Protein AF-A0A6A3SWX8-F1 (afdb_monomer_lite)

Organism: NCBI:txid53985

Structure (mmCIF, N/CA/C/O backbone):
data_AF-A0A6A3SWX8-F1
#
_entry.id   AF-A0A6A3SWX8-F1
#
loop_
_atom_site.group_PDB
_atom_site.id
_atom_site.type_symbol
_atom_site.label_atom_id
_atom_site.label_alt_id
_atom_site.label_comp_id
_atom_site.label_asym_id
_atom_site.label_entity_id
_atom_site.label_seq_id
_atom_site.pdbx_PDB_ins_code
_atom_site.Cartn_x
_atom_site.Cartn_y
_atom_site.Cartn_z
_atom_site.occupancy
_atom_site.B_iso_or_equiv
_atom_site.auth_seq_id
_atom_site.auth_comp_id
_atom_site.auth_asym_id
_atom_site.auth_atom_id
_atom_site.pdbx_PDB_model_num
ATOM 1 N N . MET A 1 1 ? 20.449 -25.603 -1.959 1.00 34.41 1 MET A N 1
ATOM 2 C CA . MET A 1 1 ? 20.325 -26.226 -0.624 1.00 34.41 1 MET A CA 1
ATOM 3 C C . MET A 1 1 ? 18.932 -25.843 -0.122 1.00 34.41 1 MET A C 1
ATOM 5 O O . MET A 1 1 ? 18.725 -24.657 0.067 1.00 34.41 1 MET A O 1
ATOM 9 N N . VAL A 1 2 ? 17.878 -26.653 -0.344 1.00 37.66 2 VAL A N 1
ATOM 10 C CA . VAL A 1 2 ? 17.461 -27.853 0.443 1.00 37.66 2 VAL A CA 1
ATOM 11 C C . VAL A 1 2 ? 17.122 -27.377 1.880 1.00 37.66 2 VAL A C 1
ATOM 13 O O . VAL A 1 2 ? 18.014 -26.810 2.491 1.00 37.66 2 VAL A O 1
ATOM 16 N N . GLU A 1 3 ? 15.907 -27.425 2.461 1.00 37.38 3 GLU A N 1
ATOM 17 C CA . GLU A 1 3 ? 14.786 -28.382 2.366 1.00 37.38 3 GLU A CA 1
ATOM 18 C C . GLU A 1 3 ? 13.467 -27.884 3.054 1.00 37.38 3 GLU A C 1
ATOM 20 O O . GLU A 1 3 ? 13.481 -26.939 3.836 1.00 37.38 3 GLU A O 1
ATOM 25 N N . THR A 1 4 ? 12.354 -28.544 2.684 1.00 35.41 4 THR A N 1
ATOM 26 C CA . THR A 1 4 ? 11.118 -28.995 3.403 1.00 35.41 4 THR A CA 1
ATOM 27 C C . THR A 1 4 ? 10.388 -28.256 4.555 1.00 35.41 4 THR A C 1
ATOM 29 O O . THR A 1 4 ? 10.897 -28.025 5.639 1.00 35.41 4 THR A O 1
ATOM 32 N N . ALA A 1 5 ? 9.071 -28.111 4.309 1.00 44.44 5 ALA A N 1
ATOM 33 C CA . ALA A 1 5 ? 7.893 -28.562 5.084 1.00 44.44 5 ALA A CA 1
ATOM 34 C C . ALA A 1 5 ? 7.641 -28.124 6.547 1.00 44.44 5 ALA A C 1
ATOM 36 O O . ALA A 1 5 ? 8.367 -28.459 7.472 1.00 44.44 5 ALA A O 1
ATOM 37 N N . THR A 1 6 ? 6.428 -27.605 6.789 1.00 34.19 6 THR A N 1
ATOM 38 C CA . THR A 1 6 ? 5.614 -28.029 7.943 1.00 34.19 6 THR A CA 1
ATOM 39 C C . THR A 1 6 ? 4.136 -28.071 7.551 1.00 34.19 6 THR A C 1
ATOM 41 O O . THR A 1 6 ? 3.557 -27.097 7.075 1.00 34.19 6 THR A O 1
ATOM 44 N N . SER A 1 7 ? 3.570 -29.260 7.719 1.00 45.56 7 SER A N 1
ATOM 45 C CA . SER A 1 7 ? 2.168 -29.647 7.634 1.00 45.56 7 SER A CA 1
ATOM 46 C C . SER A 1 7 ? 1.328 -29.047 8.764 1.00 45.56 7 SER A C 1
ATOM 48 O O . SER A 1 7 ? 1.718 -29.136 9.925 1.00 45.56 7 SER A O 1
ATOM 50 N N . SER A 1 8 ? 0.117 -28.588 8.455 1.00 39.84 8 SER A N 1
ATOM 51 C CA . SER A 1 8 ? -0.985 -28.582 9.422 1.00 39.84 8 SER A CA 1
ATOM 52 C C . SER A 1 8 ? -2.172 -29.322 8.812 1.00 39.84 8 SER A C 1
ATOM 54 O O . SER A 1 8 ? -2.740 -28.882 7.813 1.00 39.84 8 SER A O 1
ATOM 56 N N . SER A 1 9 ? -2.500 -30.471 9.396 1.00 43.44 9 SER A N 1
ATOM 57 C CA . SER A 1 9 ? -3.695 -31.256 9.108 1.00 43.44 9 SER A CA 1
ATOM 58 C C . SER A 1 9 ? -4.916 -30.651 9.797 1.00 43.44 9 SER A C 1
ATOM 60 O O . SER A 1 9 ? -4.840 -30.341 10.982 1.00 43.44 9 SER A O 1
ATOM 62 N N . CYS A 1 10 ? -6.034 -30.582 9.082 1.00 32.12 10 CYS A N 1
ATOM 63 C CA . CYS A 1 10 ? -7.363 -31.002 9.537 1.00 32.12 10 CYS A CA 1
ATOM 64 C C . CYS A 1 10 ? -8.259 -31.043 8.292 1.00 32.12 10 CYS A C 1
ATOM 66 O O . CYS A 1 10 ? -8.286 -30.082 7.526 1.00 32.12 10 CYS A O 1
ATOM 68 N N . GLY A 1 11 ? -8.900 -32.187 8.051 1.00 42.66 11 GLY A N 1
ATOM 69 C CA . GLY A 1 11 ? -9.806 -32.391 6.923 1.00 42.66 11 GLY A CA 1
ATOM 70 C C . GLY A 1 11 ? -11.207 -31.851 7.199 1.00 42.66 11 GLY A C 1
ATOM 71 O O . GLY A 1 11 ? -11.643 -31.853 8.347 1.00 42.66 11 GLY A O 1
ATOM 72 N N . ASP A 1 12 ? -11.876 -31.426 6.128 1.00 35.75 12 ASP A N 1
ATOM 73 C CA . ASP A 1 1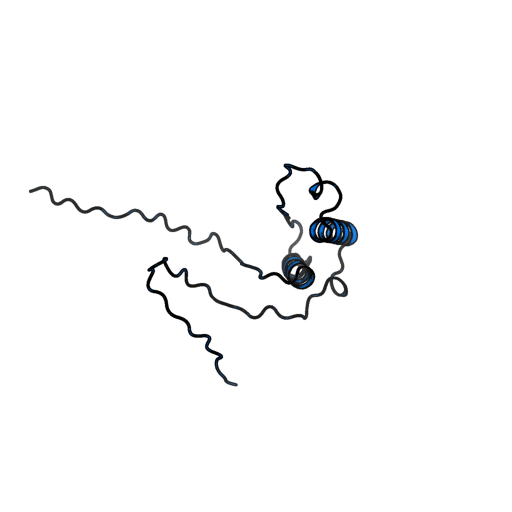2 ? -13.329 -31.476 5.944 1.00 35.75 12 ASP A CA 1
ATOM 74 C C . ASP A 1 12 ? -13.621 -31.415 4.429 1.00 35.75 12 ASP A C 1
ATOM 76 O O . ASP A 1 12 ? -13.064 -30.578 3.708 1.00 35.75 12 ASP A O 1
ATOM 80 N N . ASP A 1 13 ? -14.430 -32.351 3.932 1.00 50.09 13 ASP A N 1
ATOM 81 C CA . ASP A 1 13 ? -14.816 -32.486 2.528 1.00 50.09 13 ASP A CA 1
ATOM 82 C C . ASP A 1 13 ? -15.845 -31.415 2.134 1.00 50.09 13 ASP A C 1
ATOM 84 O O . ASP A 1 13 ? -17.055 -31.580 2.281 1.00 50.09 13 ASP A O 1
ATOM 88 N N . ASN A 1 14 ? -15.373 -30.318 1.545 1.00 45.25 14 ASN A N 1
ATOM 89 C CA . ASN A 1 14 ? -16.200 -29.453 0.711 1.00 45.25 14 ASN A CA 1
ATOM 90 C C . ASN A 1 14 ? -15.334 -28.917 -0.429 1.00 45.25 14 ASN A C 1
ATOM 92 O O . ASN A 1 14 ? -14.426 -28.115 -0.200 1.00 45.25 14 ASN A O 1
ATOM 96 N N . ALA A 1 15 ? -15.576 -29.401 -1.651 1.00 51.09 15 ALA A N 1
ATOM 97 C CA . ALA A 1 15 ? -14.831 -29.047 -2.857 1.00 51.09 15 ALA A CA 1
ATOM 98 C C . ALA A 1 15 ? -15.091 -27.585 -3.266 1.00 51.09 15 ALA A C 1
ATOM 100 O O . ALA A 1 15 ? -15.691 -27.282 -4.296 1.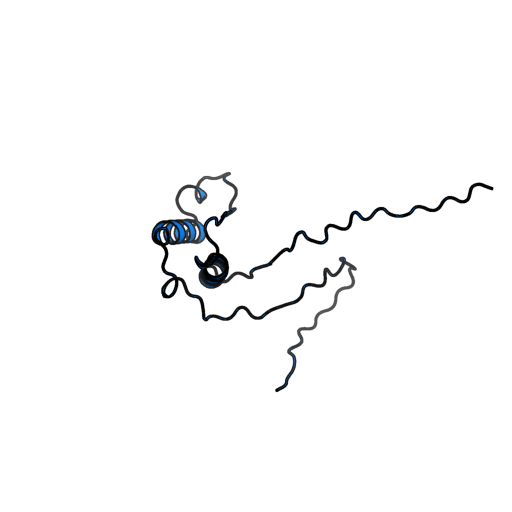00 51.09 15 ALA A O 1
ATOM 101 N N . THR A 1 16 ? -14.597 -26.662 -2.447 1.00 58.03 16 THR A N 1
ATOM 102 C CA . THR A 1 16 ? -14.313 -25.293 -2.846 1.00 58.03 16 THR A CA 1
ATOM 103 C C . THR A 1 16 ? -13.236 -25.393 -3.920 1.00 58.03 16 THR A C 1
ATOM 105 O O . THR A 1 16 ? -12.248 -26.098 -3.693 1.00 58.03 16 THR A O 1
ATOM 108 N N . PRO A 1 17 ? -13.381 -24.749 -5.090 1.00 55.19 17 PRO A N 1
ATOM 109 C CA . PRO A 1 17 ? -12.330 -24.762 -6.095 1.00 55.19 17 PRO A CA 1
ATOM 110 C C . PRO A 1 17 ? -11.053 -24.234 -5.441 1.00 55.19 17 PRO A C 1
ATOM 112 O O . PRO A 1 17 ? -10.947 -23.046 -5.138 1.00 55.19 17 PRO A O 1
ATOM 115 N N . ALA A 1 18 ? -10.109 -25.133 -5.157 1.00 63.72 18 ALA A N 1
ATOM 116 C CA . ALA A 1 18 ? -8.850 -24.790 -4.527 1.00 63.72 18 ALA A CA 1
ATOM 117 C C . ALA A 1 18 ? -8.057 -23.964 -5.539 1.00 63.72 18 ALA A C 1
ATOM 119 O O . ALA A 1 18 ? -7.379 -24.494 -6.420 1.00 63.72 18 ALA A O 1
ATOM 120 N N . VAL A 1 19 ? -8.210 -22.642 -5.467 1.00 72.69 19 VAL A N 1
ATOM 121 C CA . VAL A 1 19 ? -7.452 -21.713 -6.296 1.00 72.69 19 VAL A CA 1
ATOM 122 C C . VAL A 1 19 ? -5.993 -21.858 -5.881 1.00 72.69 19 VAL A C 1
ATOM 124 O O . VAL A 1 19 ? -5.580 -21.389 -4.823 1.00 72.69 19 VAL A O 1
ATOM 127 N N . ALA A 1 20 ? -5.210 -22.556 -6.699 1.00 77.88 20 ALA A N 1
ATOM 128 C CA . ALA A 1 20 ? -3.788 -22.732 -6.465 1.00 77.88 20 ALA A CA 1
ATOM 129 C C . ALA A 1 20 ? -3.072 -21.385 -6.647 1.00 77.88 20 ALA A C 1
ATOM 131 O O . ALA A 1 20 ? -3.024 -20.837 -7.749 1.00 77.88 20 ALA A O 1
ATOM 132 N N . TYR A 1 21 ? -2.498 -20.848 -5.570 1.00 78.75 21 TYR A N 1
ATOM 133 C CA . TYR A 1 21 ? -1.649 -19.658 -5.607 1.00 78.75 21 TYR A CA 1
ATOM 134 C C . TYR A 1 21 ? -0.200 -20.036 -5.299 1.00 78.75 21 TYR A C 1
ATOM 136 O O . TYR A 1 21 ? 0.086 -20.841 -4.412 1.00 78.75 21 TYR A O 1
ATOM 144 N N . LYS A 1 22 ? 0.745 -19.439 -6.032 1.00 82.38 22 LYS A N 1
ATOM 145 C CA . LYS A 1 22 ? 2.171 -19.620 -5.753 1.00 82.38 22 LYS A CA 1
ATOM 146 C C . LYS A 1 22 ? 2.568 -18.711 -4.592 1.00 82.38 22 LYS A C 1
ATOM 148 O O . LYS A 1 22 ? 2.426 -17.493 -4.680 1.00 82.38 22 LYS A O 1
ATOM 153 N N . ARG A 1 23 ? 3.047 -19.310 -3.501 1.00 80.06 23 ARG A N 1
ATOM 154 C CA . ARG A 1 23 ? 3.499 -18.593 -2.303 1.00 80.06 23 ARG A CA 1
ATOM 155 C C . ARG A 1 23 ? 4.957 -18.185 -2.460 1.00 80.06 23 ARG A C 1
ATOM 157 O O . ARG A 1 23 ? 5.797 -19.008 -2.812 1.00 80.06 23 ARG A O 1
ATOM 164 N N . TYR A 1 24 ? 5.241 -16.925 -2.164 1.00 82.56 24 TYR A N 1
ATOM 165 C CA . TYR A 1 24 ? 6.594 -16.391 -2.073 1.00 82.56 24 TYR A CA 1
ATOM 166 C C . TYR A 1 24 ? 6.775 -15.821 -0.669 1.00 82.56 24 TYR A C 1
ATOM 168 O O . TYR A 1 24 ? 5.888 -15.120 -0.178 1.00 82.56 24 TYR A O 1
ATOM 176 N N . ALA A 1 25 ? 7.896 -16.131 -0.016 1.00 77.25 25 ALA A N 1
ATOM 177 C CA . ALA A 1 25 ? 8.232 -15.508 1.256 1.00 77.25 25 ALA A CA 1
ATOM 178 C C . ALA A 1 25 ? 8.459 -14.008 1.023 1.00 77.25 25 ALA A C 1
ATOM 180 O O . ALA A 1 25 ? 9.240 -13.612 0.153 1.00 77.25 25 ALA A O 1
ATOM 181 N N . LEU A 1 26 ? 7.739 -13.172 1.767 1.00 75.19 26 LEU A N 1
ATOM 182 C CA . LEU A 1 26 ? 7.948 -11.733 1.736 1.00 75.19 26 LEU A CA 1
ATOM 183 C C . LEU A 1 26 ? 9.181 -11.440 2.598 1.00 75.19 26 LEU A C 1
ATOM 185 O O . LEU A 1 26 ? 9.137 -11.632 3.806 1.00 75.19 26 LEU A O 1
ATOM 189 N N . GLY A 1 27 ? 10.293 -11.048 1.976 1.00 70.06 27 GLY A N 1
ATOM 190 C CA . GLY A 1 27 ? 11.500 -10.675 2.716 1.00 70.06 27 GLY A CA 1
ATOM 191 C C . GLY A 1 27 ? 11.277 -9.399 3.533 1.00 70.06 27 GLY A C 1
ATOM 192 O O . GLY A 1 27 ? 10.733 -8.428 3.008 1.00 70.06 27 GLY A O 1
ATOM 193 N N . GLU A 1 28 ? 11.736 -9.393 4.784 1.00 68.50 28 GLU A N 1
ATOM 194 C CA . GLU A 1 28 ? 11.605 -8.278 5.744 1.00 68.50 28 GLU A CA 1
ATOM 195 C C . GLU A 1 28 ? 12.546 -7.090 5.465 1.00 68.50 28 GLU A C 1
ATOM 197 O O . GLU A 1 28 ? 12.611 -6.134 6.231 1.00 68.50 28 GLU A O 1
ATOM 202 N N . GLU A 1 29 ? 13.281 -7.131 4.354 1.00 72.44 29 GLU A N 1
ATOM 203 C CA . GLU A 1 29 ? 14.338 -6.176 4.002 1.00 72.44 29 GLU A CA 1
ATOM 204 C C . GLU A 1 29 ? 13.812 -4.765 3.660 1.00 72.44 29 GLU A C 1
ATOM 206 O O . GLU A 1 29 ? 14.579 -3.806 3.561 1.00 72.44 29 GLU A O 1
ATOM 211 N N . LYS A 1 30 ? 12.503 -4.613 3.424 1.00 74.94 30 LYS A N 1
ATOM 212 C CA . LYS A 1 30 ? 11.900 -3.372 2.913 1.00 74.94 30 LYS A CA 1
ATOM 213 C C . LYS A 1 30 ? 10.983 -2.742 3.955 1.00 74.94 30 LYS A C 1
ATOM 215 O O . LYS A 1 30 ? 9.768 -2.853 3.857 1.00 74.94 30 LYS A O 1
ATOM 220 N N . THR A 1 31 ? 11.570 -2.023 4.904 1.00 82.31 31 THR A N 1
ATOM 221 C CA . THR A 1 31 ? 10.841 -1.176 5.857 1.00 82.31 31 THR A CA 1
ATOM 222 C C . THR A 1 31 ? 10.619 0.235 5.305 1.00 82.31 31 THR A C 1
ATOM 224 O O . THR A 1 31 ? 11.255 0.659 4.337 1.00 82.31 31 THR A O 1
ATOM 227 N N . PHE A 1 32 ? 9.715 0.990 5.937 1.00 82.62 32 PHE A N 1
ATOM 228 C CA . PHE A 1 32 ? 9.500 2.400 5.602 1.00 82.62 32 PHE A CA 1
ATOM 229 C C . PHE A 1 32 ? 10.742 3.261 5.841 1.00 82.62 32 PHE A C 1
ATOM 231 O O . PHE A 1 32 ? 10.904 4.272 5.165 1.00 82.62 32 PHE A O 1
ATOM 238 N N . ASP A 1 33 ? 11.624 2.875 6.760 1.00 80.56 33 ASP A N 1
ATOM 239 C CA . ASP A 1 33 ? 12.847 3.618 7.088 1.00 80.56 33 ASP A CA 1
ATOM 240 C C . ASP A 1 33 ? 13.842 3.632 5.929 1.00 80.56 33 ASP A C 1
ATOM 242 O O . ASP A 1 33 ? 14.437 4.667 5.644 1.00 80.56 33 ASP A O 1
ATOM 246 N N . ASN A 1 34 ? 13.912 2.526 5.186 1.00 82.50 34 ASN A N 1
ATOM 247 C CA . ASN A 1 34 ? 14.764 2.393 4.005 1.00 82.50 34 ASN A CA 1
ATOM 248 C C . ASN A 1 34 ? 14.100 2.918 2.719 1.00 82.50 34 ASN A C 1
ATOM 250 O O . ASN A 1 34 ? 14.701 2.855 1.644 1.00 82.50 34 ASN A O 1
ATOM 254 N N . LEU A 1 35 ? 12.856 3.405 2.797 1.00 82.88 35 LEU A N 1
ATOM 255 C CA . LEU A 1 35 ? 12.145 3.984 1.664 1.00 82.88 35 LEU A CA 1
ATOM 256 C C . LEU A 1 35 ? 12.234 5.512 1.689 1.00 82.88 35 LEU A C 1
ATOM 258 O O . LEU A 1 35 ? 11.714 6.163 2.597 1.00 82.88 35 LEU A O 1
ATOM 262 N N . PHE A 1 36 ? 12.832 6.080 0.644 1.00 80.94 36 PHE A N 1
ATOM 263 C CA . PHE A 1 36 ? 12.969 7.523 0.469 1.00 80.94 36 PHE A CA 1
ATOM 264 C C . PHE A 1 36 ? 12.047 7.996 -0.658 1.00 80.94 36 PHE A C 1
ATOM 266 O O . PHE A 1 36 ? 12.274 7.686 -1.826 1.00 80.94 36 PHE A O 1
ATOM 273 N N . PHE A 1 37 ? 10.983 8.713 -0.295 1.00 84.19 37 PHE A N 1
ATOM 274 C CA . PHE A 1 37 ? 10.088 9.407 -1.221 1.00 84.19 37 PHE A CA 1
ATOM 275 C C . PHE A 1 37 ? 9.413 10.586 -0.511 1.00 84.19 37 PHE A C 1
ATOM 277 O O . PHE A 1 37 ? 9.227 10.554 0.706 1.00 84.19 37 PHE A O 1
ATOM 284 N N . GLU A 1 38 ? 9.056 11.621 -1.269 1.00 82.19 38 GLU A N 1
ATOM 285 C CA . GLU A 1 38 ? 8.550 12.892 -0.728 1.00 82.19 38 GLU A CA 1
ATOM 286 C C . GLU A 1 38 ? 7.219 12.720 0.025 1.00 82.19 38 GLU A C 1
ATOM 288 O O . GLU A 1 38 ? 7.032 13.261 1.111 1.00 82.19 38 GLU A O 1
ATOM 293 N N . GLU A 1 39 ? 6.322 11.872 -0.480 1.00 83.81 39 GLU A N 1
ATOM 294 C CA . GLU A 1 39 ? 4.974 11.670 0.079 1.00 83.81 39 GLU A CA 1
ATOM 295 C C . GLU A 1 39 ? 4.914 10.651 1.241 1.00 83.81 39 GLU A C 1
ATOM 297 O O . GLU A 1 39 ? 3.836 10.212 1.654 1.00 83.81 39 GLU A O 1
ATOM 302 N N . LYS A 1 40 ? 6.060 10.252 1.815 1.00 87.50 40 LYS A N 1
ATOM 303 C CA . LYS A 1 40 ? 6.137 9.203 2.855 1.00 87.50 40 LYS A CA 1
ATOM 304 C C . LYS A 1 40 ? 5.293 9.502 4.083 1.00 87.50 40 LYS A C 1
ATOM 306 O O . LYS A 1 40 ? 4.624 8.610 4.607 1.00 87.50 40 LYS A O 1
ATOM 311 N N . GLN A 1 41 ? 5.329 10.745 4.546 1.00 88.50 41 GLN A N 1
ATOM 312 C CA . GLN A 1 41 ? 4.611 11.156 5.750 1.00 88.50 41 GLN A CA 1
ATOM 313 C C . GLN A 1 41 ? 3.096 11.023 5.575 1.00 88.50 41 GLN A C 1
ATOM 315 O O . GLN A 1 41 ? 2.428 10.511 6.468 1.00 88.50 41 GLN A O 1
ATOM 320 N N . GLN A 1 42 ? 2.569 11.389 4.405 1.00 89.38 42 GLN A N 1
ATOM 321 C CA . GLN A 1 42 ? 1.137 11.297 4.114 1.00 89.38 42 GLN A CA 1
ATOM 322 C C . GLN A 1 42 ? 0.657 9.842 4.125 1.00 89.38 42 GLN A C 1
ATOM 324 O O . GLN A 1 42 ? -0.370 9.527 4.728 1.00 89.38 42 GLN A O 1
ATOM 329 N N . VAL A 1 43 ? 1.434 8.939 3.518 1.00 89.56 43 VAL A N 1
ATOM 330 C CA . VAL A 1 43 ? 1.138 7.499 3.514 1.00 89.56 43 VAL A CA 1
ATOM 331 C C . VAL A 1 43 ? 1.175 6.934 4.935 1.00 89.56 43 VAL A C 1
ATOM 333 O O . VAL A 1 43 ? 0.244 6.240 5.336 1.00 89.56 43 VAL A O 1
ATOM 336 N N . LEU A 1 44 ? 2.195 7.264 5.733 1.00 89.38 44 LEU A N 1
ATOM 337 C CA . LEU A 1 44 ? 2.289 6.806 7.124 1.00 89.38 44 LEU A CA 1
ATOM 338 C C . LEU A 1 44 ? 1.131 7.312 7.989 1.00 89.38 44 LEU A C 1
ATOM 340 O O . LEU A 1 44 ? 0.578 6.542 8.771 1.00 89.38 44 LEU A O 1
ATOM 344 N N . GLN A 1 45 ? 0.728 8.573 7.827 1.00 90.31 45 GLN A N 1
ATOM 345 C CA . GLN A 1 45 ? -0.443 9.112 8.519 1.00 90.31 45 GLN A CA 1
ATOM 346 C C . GLN A 1 45 ? -1.719 8.375 8.113 1.00 90.31 45 GLN A C 1
ATOM 348 O O . GLN A 1 45 ? -2.522 8.018 8.972 1.00 90.31 45 GLN A O 1
ATOM 353 N N . LEU A 1 46 ? -1.901 8.096 6.821 1.00 89.56 46 LEU A N 1
ATOM 354 C CA . LEU A 1 46 ? -3.055 7.348 6.333 1.00 89.56 46 LEU A CA 1
ATOM 355 C C . LEU A 1 46 ? -3.097 5.923 6.905 1.00 89.56 46 LEU A C 1
ATOM 357 O O . LEU A 1 46 ? -4.156 5.480 7.349 1.00 89.56 46 LEU A O 1
ATOM 361 N N . LEU A 1 47 ? -1.954 5.234 6.948 1.00 89.50 47 LEU A N 1
ATOM 362 C CA . LEU A 1 47 ? -1.833 3.908 7.557 1.00 89.50 47 LEU A CA 1
ATOM 363 C C . LEU A 1 47 ? -2.101 3.952 9.069 1.00 89.50 47 LEU A C 1
ATOM 365 O O . LEU A 1 47 ? -2.815 3.093 9.580 1.00 89.50 47 LEU A O 1
ATOM 369 N N . GLY A 1 48 ? -1.588 4.963 9.773 1.00 89.56 48 GLY A N 1
ATOM 370 C CA . GLY A 1 48 ? -1.852 5.161 11.200 1.00 89.56 48 GLY A CA 1
ATOM 371 C C . GLY A 1 48 ? -3.331 5.423 11.492 1.00 89.56 48 GLY A C 1
ATOM 372 O O . GLY A 1 48 ? -3.885 4.863 12.439 1.00 89.56 48 GLY A O 1
ATOM 373 N N . ASN A 1 49 ? -4.001 6.210 10.647 1.00 88.62 49 ASN A N 1
ATOM 374 C CA . ASN A 1 49 ? -5.436 6.478 10.758 1.00 88.62 49 ASN A CA 1
ATOM 375 C C . ASN A 1 49 ? -6.274 5.225 10.492 1.00 88.62 49 ASN A C 1
ATOM 377 O O . ASN A 1 49 ? -7.284 5.003 11.160 1.00 88.62 49 ASN A O 1
ATOM 381 N N . PHE A 1 50 ? -5.848 4.406 9.528 1.00 87.31 50 PHE A N 1
ATOM 382 C CA . PHE A 1 50 ? -6.472 3.121 9.238 1.00 87.31 50 PHE A CA 1
ATOM 383 C C . PHE A 1 50 ? -6.349 2.185 10.449 1.00 87.31 50 PHE A C 1
ATOM 385 O O . PHE A 1 50 ? -7.368 1.754 10.980 1.00 87.31 50 PHE A O 1
ATOM 392 N N . GLU A 1 51 ? -5.138 1.976 10.974 1.00 86.56 51 GLU A N 1
ATOM 393 C CA . GLU A 1 51 ? -4.894 1.072 12.110 1.00 86.56 51 GLU A CA 1
ATOM 394 C C . GLU A 1 51 ? -5.626 1.510 13.389 1.00 86.56 51 GLU A C 1
ATOM 396 O O . GLU A 1 51 ? -6.284 0.708 14.051 1.00 86.56 51 GLU A O 1
ATOM 401 N N . SER A 1 52 ? -5.574 2.805 13.713 1.00 86.94 52 SER A N 1
ATOM 402 C CA . SER A 1 52 ? -6.251 3.371 14.889 1.00 86.94 52 SER A CA 1
ATOM 403 C C . SER A 1 52 ? -7.759 3.579 14.698 1.00 86.94 52 SER A C 1
ATOM 405 O O . SER A 1 52 ? -8.442 3.979 15.641 1.00 86.94 52 SER A O 1
ATOM 407 N N . ARG A 1 53 ? -8.296 3.307 13.497 1.00 81.94 53 ARG A N 1
ATOM 408 C CA . ARG A 1 53 ? -9.694 3.570 13.101 1.00 81.94 53 ARG A CA 1
ATOM 409 C C . ARG A 1 53 ? -10.141 5.002 13.406 1.00 81.94 53 ARG A C 1
ATOM 411 O O . ARG A 1 53 ? -11.274 5.241 13.824 1.00 81.94 53 ARG A O 1
ATOM 418 N N . THR A 1 54 ? -9.247 5.961 13.208 1.00 81.75 54 THR A N 1
ATOM 419 C CA . THR A 1 54 ? -9.489 7.372 13.521 1.00 81.75 54 THR A CA 1
ATOM 420 C C . THR A 1 54 ? -9.877 8.180 12.279 1.00 81.75 54 THR A C 1
ATOM 422 O O . THR A 1 54 ? -9.717 7.759 11.129 1.00 81.75 54 THR A O 1
ATOM 425 N N . GLY A 1 55 ? -10.444 9.369 12.505 1.00 81.94 55 GLY A N 1
ATOM 426 C CA . GLY A 1 55 ? -10.817 10.304 11.443 1.00 8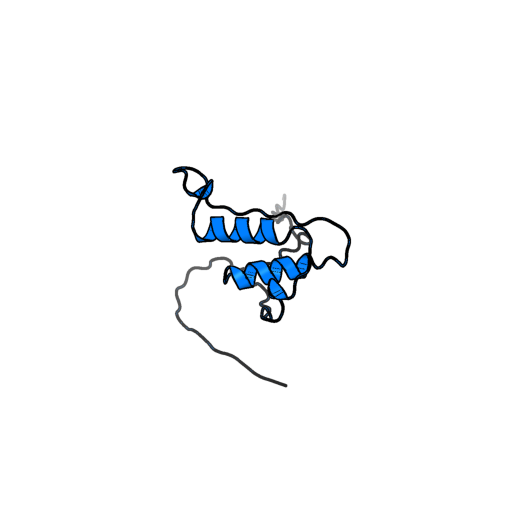1.94 55 GLY A CA 1
ATOM 427 C C . GLY A 1 55 ? -11.970 9.793 10.575 1.00 81.94 55 GLY A C 1
ATOM 428 O O . GLY A 1 55 ? -13.040 9.462 11.083 1.00 81.94 55 GLY A O 1
ATOM 429 N N . LYS A 1 56 ? -11.753 9.727 9.254 1.00 72.44 56 LYS A N 1
ATOM 430 C CA . LYS A 1 56 ? -12.775 9.320 8.267 1.00 72.44 56 LYS A CA 1
ATOM 431 C C . LYS A 1 56 ? -13.318 7.903 8.506 1.00 72.44 56 LYS A C 1
ATOM 433 O O . LYS A 1 56 ? -14.461 7.635 8.157 1.00 72.44 56 LYS A O 1
ATOM 438 N N . PHE A 1 57 ? -12.531 7.029 9.138 1.00 79.50 57 PHE A N 1
ATOM 439 C CA . PHE A 1 57 ? -12.916 5.647 9.441 1.00 79.50 57 PHE A CA 1
ATOM 440 C C . PHE A 1 57 ? -13.735 5.494 10.736 1.00 79.50 57 PHE A C 1
ATOM 442 O O . PHE A 1 57 ? -14.303 4.431 10.965 1.00 79.50 57 PHE A O 1
ATOM 449 N N . ALA A 1 58 ? -13.829 6.535 11.572 1.00 79.19 58 ALA A N 1
ATOM 450 C CA . ALA A 1 58 ? -14.610 6.503 12.813 1.00 79.19 58 ALA A CA 1
ATOM 451 C C . ALA A 1 58 ? -16.116 6.744 12.583 1.00 79.19 58 ALA A C 1
ATOM 453 O O . ALA A 1 58 ? -16.933 6.554 13.487 1.00 79.19 58 ALA A O 1
ATOM 454 N N . ILE A 1 59 ? -16.498 7.179 11.378 1.00 83.81 59 ILE A N 1
ATOM 455 C CA . ILE A 1 59 ? -17.885 7.492 11.035 1.00 83.81 59 ILE A CA 1
ATOM 456 C C . ILE A 1 59 ? -18.661 6.185 10.848 1.00 83.81 59 ILE A C 1
ATOM 458 O O . ILE A 1 59 ? -18.351 5.370 9.978 1.00 83.81 59 ILE A O 1
ATOM 462 N N . LYS A 1 60 ? -19.711 6.002 11.655 1.00 76.44 60 LYS A N 1
ATOM 463 C CA . LYS A 1 60 ? -20.613 4.846 11.586 1.00 76.44 60 LYS A CA 1
ATOM 464 C C . LYS A 1 60 ? -21.288 4.809 10.206 1.00 76.44 60 LYS A C 1
ATOM 466 O O . LYS A 1 60 ? -22.144 5.638 9.919 1.00 76.44 60 LYS A O 1
ATOM 471 N N . GLY A 1 61 ? -20.881 3.863 9.359 1.00 80.62 61 GLY A N 1
ATOM 472 C CA . GLY A 1 61 ? -21.398 3.689 7.995 1.00 80.62 61 GLY A CA 1
ATOM 473 C C . GLY A 1 61 ? -20.366 3.892 6.882 1.00 80.62 61 GLY A C 1
ATOM 474 O O . GLY A 1 61 ? -20.654 3.550 5.738 1.00 80.62 61 GLY A O 1
ATOM 475 N N . PHE A 1 62 ? -19.163 4.387 7.188 1.00 82.56 62 PHE A N 1
ATOM 476 C CA . PHE A 1 62 ? -18.092 4.456 6.195 1.00 82.56 62 PHE A CA 1
ATOM 477 C C . PHE A 1 62 ? -17.424 3.076 6.023 1.00 82.56 62 PHE A C 1
ATOM 479 O O . PHE A 1 62 ? -17.046 2.461 7.026 1.00 82.56 62 PHE A O 1
ATOM 486 N N . PRO A 1 63 ? -17.273 2.557 4.789 1.00 82.44 63 PRO A N 1
ATOM 487 C CA . PRO A 1 63 ? -16.629 1.268 4.563 1.00 82.44 63 PRO A CA 1
ATOM 488 C C . PRO A 1 63 ? -15.143 1.326 4.935 1.00 82.44 63 PRO A C 1
ATOM 490 O O . PRO A 1 63 ? -14.415 2.240 4.551 1.00 82.44 63 PRO A O 1
ATOM 493 N N . TYR A 1 64 ? -14.677 0.316 5.667 1.00 84.62 64 TYR A N 1
ATOM 494 C CA . TYR A 1 64 ? -13.290 0.213 6.122 1.00 84.62 64 TYR A CA 1
ATOM 495 C C . TYR A 1 64 ? -12.390 -0.417 5.046 1.00 84.62 64 TYR A C 1
ATOM 497 O O . TYR A 1 64 ? -11.868 -1.519 5.213 1.00 84.62 64 TYR A O 1
ATOM 505 N N . ASN A 1 65 ? -12.225 0.287 3.926 1.00 86.19 65 ASN A N 1
ATOM 506 C CA . ASN A 1 65 ? -11.353 -0.119 2.823 1.00 86.19 65 ASN A CA 1
ATOM 507 C C . ASN A 1 65 ? -10.252 0.929 2.613 1.00 86.19 65 ASN A C 1
ATOM 509 O O . ASN A 1 65 ? -10.493 2.128 2.761 1.00 86.19 65 ASN A O 1
ATOM 513 N N . LEU A 1 66 ? -9.043 0.474 2.280 1.00 86.31 66 LEU A N 1
ATOM 514 C CA . LEU A 1 66 ? -7.901 1.330 1.965 1.00 86.31 66 LEU A CA 1
ATOM 515 C C . LEU A 1 66 ? -7.416 1.008 0.552 1.00 86.31 66 LEU A C 1
ATOM 517 O O . LEU A 1 66 ? -6.742 -0.000 0.344 1.00 86.31 66 LEU A O 1
ATOM 521 N N . ASP A 1 67 ? -7.734 1.895 -0.385 1.00 89.19 67 ASP A N 1
ATOM 522 C CA . ASP A 1 67 ? -7.336 1.772 -1.784 1.00 89.19 67 ASP A CA 1
ATOM 523 C C . ASP A 1 67 ? -6.208 2.761 -2.089 1.00 89.19 67 ASP A C 1
ATOM 525 O O . ASP A 1 67 ? -6.337 3.965 -1.863 1.00 89.19 67 ASP A O 1
ATOM 529 N N . LEU A 1 68 ? -5.084 2.246 -2.593 1.00 89.31 68 LEU A N 1
ATOM 530 C CA . LEU A 1 68 ? -3.894 3.032 -2.914 1.00 89.31 68 LEU A CA 1
ATOM 531 C C . LEU A 1 68 ? -3.495 2.801 -4.369 1.00 89.31 68 LEU A C 1
ATOM 533 O O . LEU A 1 68 ? -3.193 1.676 -4.769 1.00 89.31 68 LEU A O 1
ATOM 537 N N . LEU A 1 69 ? -3.438 3.882 -5.146 1.00 90.75 69 LEU A N 1
ATOM 538 C CA . LEU A 1 69 ? -2.913 3.878 -6.507 1.00 90.75 69 LEU A CA 1
ATOM 539 C C . LEU A 1 69 ? -1.533 4.538 -6.514 1.00 90.75 69 LEU A C 1
ATOM 541 O O . LEU A 1 69 ? -1.406 5.732 -6.269 1.00 90.75 69 LEU A O 1
ATOM 545 N N . LEU A 1 70 ? -0.494 3.756 -6.806 1.00 89.12 70 LEU A N 1
ATOM 546 C CA . LEU A 1 70 ? 0.886 4.240 -6.845 1.00 89.12 70 LEU A CA 1
ATOM 547 C C . LEU A 1 70 ? 1.315 4.500 -8.293 1.00 89.12 70 LEU A C 1
ATOM 549 O O . LEU A 1 70 ? 1.482 3.556 -9.067 1.00 89.12 70 LEU A O 1
ATOM 553 N N . HIS A 1 71 ? 1.553 5.762 -8.653 1.00 90.38 71 HIS A N 1
ATOM 554 C CA . HIS A 1 71 ? 1.982 6.162 -9.999 1.00 90.38 71 HIS A CA 1
ATOM 555 C C . HIS A 1 71 ? 3.397 6.766 -10.037 1.00 90.38 71 HIS A C 1
ATOM 557 O O . HIS A 1 71 ? 4.007 7.064 -9.011 1.00 90.38 71 HIS A O 1
ATOM 563 N N . GLY A 1 72 ? 3.958 6.938 -11.234 1.00 88.62 72 GLY A N 1
ATOM 564 C CA . GLY A 1 72 ? 5.187 7.706 -11.481 1.00 88.62 72 GLY A CA 1
ATOM 565 C C . GLY A 1 72 ? 6.257 6.927 -12.260 1.00 88.62 72 GLY A C 1
ATOM 566 O O . GLY A 1 72 ? 5.986 5.814 -12.714 1.00 88.62 72 GLY A O 1
ATOM 567 N N . PRO A 1 73 ? 7.490 7.450 -12.345 1.00 88.50 73 PRO A N 1
ATOM 568 C CA . PRO A 1 73 ? 8.570 6.848 -13.129 1.00 88.50 73 PRO A CA 1
ATOM 569 C C . PRO A 1 73 ? 8.932 5.416 -12.686 1.00 88.50 73 PRO A C 1
ATOM 571 O O . PRO A 1 73 ? 8.755 5.067 -11.508 1.00 88.50 73 PRO A O 1
ATOM 574 N N . PRO A 1 74 ? 9.436 4.565 -13.598 1.00 86.19 74 PRO A N 1
ATOM 575 C CA . PRO A 1 74 ? 10.018 3.281 -13.225 1.00 86.19 74 PRO A CA 1
ATOM 576 C C . PRO A 1 74 ? 11.286 3.514 -12.390 1.00 86.19 74 PRO A C 1
ATOM 578 O O . PRO A 1 74 ? 12.053 4.432 -12.654 1.00 86.19 74 PRO A O 1
ATOM 581 N N . GLY A 1 75 ? 11.501 2.697 -11.357 1.00 80.56 75 GLY A N 1
ATOM 582 C CA . GLY A 1 75 ? 12.655 2.833 -10.456 1.00 80.56 75 GLY A CA 1
ATOM 583 C C . GLY A 1 75 ? 12.395 3.625 -9.169 1.00 80.56 75 GLY A C 1
ATOM 584 O O . GLY A 1 75 ? 13.171 3.496 -8.231 1.00 80.56 75 GLY A O 1
ATOM 585 N N . THR A 1 76 ? 11.261 4.325 -9.028 1.00 83.62 76 THR A N 1
ATOM 586 C CA . THR A 1 76 ? 10.886 5.047 -7.783 1.00 83.62 76 THR A CA 1
ATOM 587 C C . THR A 1 76 ? 10.403 4.121 -6.649 1.00 83.62 76 THR A C 1
ATOM 589 O O . THR A 1 76 ? 9.621 4.520 -5.796 1.00 83.62 76 THR A O 1
ATOM 592 N N . GLY A 1 77 ? 10.766 2.837 -6.662 1.00 86.00 77 GLY A N 1
ATOM 593 C CA . GLY A 1 77 ? 10.471 1.930 -5.547 1.00 86.00 77 GLY A CA 1
ATOM 594 C C . GLY A 1 77 ? 8.987 1.645 -5.261 1.00 86.00 77 GLY A C 1
ATOM 595 O O . GLY A 1 77 ? 8.685 1.172 -4.174 1.00 86.00 77 GLY A O 1
ATOM 596 N N . LYS A 1 78 ? 8.050 1.859 -6.199 1.00 90.50 78 LYS A N 1
ATOM 597 C CA . LYS A 1 78 ? 6.599 1.620 -5.978 1.00 90.50 78 LYS A CA 1
ATOM 598 C C . LYS A 1 78 ? 6.305 0.205 -5.475 1.00 90.50 78 LYS A C 1
ATOM 600 O O . LYS A 1 78 ? 5.603 0.017 -4.490 1.00 90.50 78 LYS A O 1
ATOM 605 N N . THR A 1 79 ? 6.911 -0.804 -6.100 1.00 89.25 79 THR A N 1
ATOM 606 C CA . THR A 1 79 ? 6.787 -2.201 -5.658 1.00 89.25 79 THR A CA 1
ATOM 607 C C . THR A 1 79 ? 7.403 -2.419 -4.277 1.00 89.25 79 THR A C 1
ATOM 609 O O . THR A 1 79 ? 6.897 -3.215 -3.493 1.00 89.25 79 THR A O 1
ATOM 612 N N . SER A 1 80 ? 8.485 -1.709 -3.952 1.00 88.50 80 SER A N 1
ATOM 613 C CA . SER A 1 80 ? 9.097 -1.750 -2.621 1.00 88.50 80 SER A CA 1
ATOM 614 C C . SER A 1 80 ? 8.214 -1.078 -1.566 1.00 88.50 80 SER A C 1
ATOM 616 O O . SER A 1 80 ? 8.129 -1.599 -0.460 1.00 88.50 80 SER A O 1
ATOM 618 N N . LEU A 1 81 ? 7.489 -0.011 -1.920 1.00 89.94 81 LEU A N 1
ATOM 619 C CA . LEU A 1 81 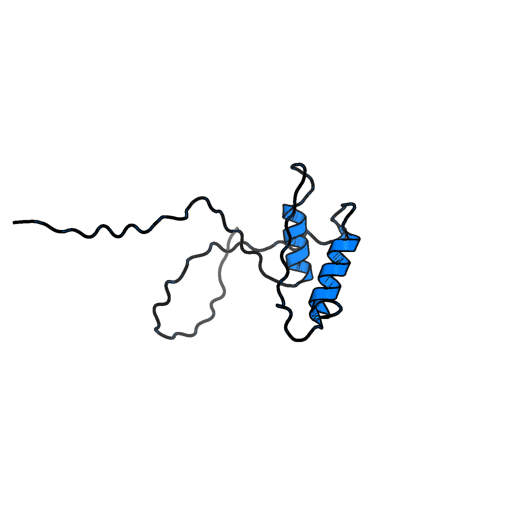? 6.499 0.628 -1.051 1.00 89.94 81 LEU A CA 1
ATOM 620 C C . LEU A 1 81 ? 5.358 -0.331 -0.702 1.00 89.94 81 LEU A C 1
ATOM 622 O O . LEU A 1 81 ? 4.999 -0.447 0.464 1.00 89.94 81 LEU A O 1
ATOM 626 N N . ILE A 1 82 ? 4.840 -1.077 -1.683 1.00 89.38 82 ILE A N 1
ATOM 627 C CA . ILE A 1 82 ? 3.794 -2.090 -1.446 1.00 89.38 82 ILE A CA 1
ATOM 628 C C . ILE A 1 82 ? 4.269 -3.135 -0.427 1.00 89.38 82 ILE A C 1
ATOM 630 O O . ILE A 1 82 ? 3.524 -3.501 0.481 1.00 89.38 82 ILE A O 1
ATOM 634 N N . LYS A 1 83 ? 5.523 -3.594 -0.544 1.00 88.81 83 LYS A N 1
ATOM 635 C CA . LYS A 1 83 ? 6.115 -4.541 0.415 1.00 88.81 83 LYS A CA 1
ATOM 636 C C . LYS A 1 83 ? 6.238 -3.932 1.816 1.00 88.81 83 LYS A C 1
ATOM 638 O O . LYS A 1 83 ? 5.857 -4.588 2.781 1.00 88.81 83 LYS A O 1
ATOM 643 N N . ALA A 1 84 ? 6.687 -2.681 1.916 1.00 89.69 84 ALA A N 1
ATOM 644 C CA . ALA A 1 84 ? 6.804 -1.972 3.190 1.00 89.69 84 ALA A CA 1
ATOM 645 C C . ALA A 1 84 ? 5.446 -1.765 3.879 1.00 89.69 84 ALA A C 1
ATOM 647 O O . ALA A 1 84 ? 5.324 -2.000 5.080 1.00 89.69 84 ALA A O 1
ATOM 648 N N . ILE A 1 85 ? 4.403 -1.403 3.122 1.00 89.62 85 ILE A N 1
ATOM 649 C CA . ILE A 1 85 ? 3.021 -1.282 3.622 1.00 89.62 85 ILE A CA 1
ATOM 650 C C . ILE A 1 85 ? 2.526 -2.618 4.185 1.00 89.62 85 ILE A C 1
ATOM 652 O O . ILE A 1 85 ? 1.933 -2.670 5.265 1.00 89.62 85 ILE A O 1
ATOM 656 N N . ALA A 1 86 ? 2.772 -3.709 3.465 1.00 89.25 86 ALA A N 1
ATOM 657 C CA . ALA A 1 86 ? 2.353 -5.036 3.889 1.00 89.25 86 ALA A CA 1
ATOM 658 C C . ALA A 1 86 ? 3.056 -5.487 5.172 1.00 89.25 86 ALA A C 1
ATOM 660 O O . ALA A 1 86 ? 2.408 -6.022 6.069 1.00 89.25 86 ALA A O 1
ATOM 661 N N . GLN A 1 87 ? 4.354 -5.202 5.292 1.00 87.50 87 GLN A N 1
ATOM 662 C CA . GLN A 1 87 ? 5.119 -5.470 6.506 1.00 87.50 87 GLN A CA 1
ATOM 663 C C . GLN A 1 87 ? 4.623 -4.620 7.684 1.00 87.50 87 GLN A C 1
ATOM 665 O O . GLN A 1 87 ? 4.396 -5.155 8.766 1.00 87.50 87 GLN A O 1
ATOM 670 N N . TYR A 1 88 ? 4.378 -3.323 7.470 1.00 87.62 88 TYR A N 1
ATOM 671 C CA . TYR A 1 88 ? 3.875 -2.413 8.505 1.00 87.62 88 TYR A CA 1
ATOM 672 C C . TYR A 1 88 ? 2.498 -2.826 9.034 1.00 87.62 88 TYR A C 1
ATOM 674 O O . TYR A 1 88 ? 2.275 -2.847 10.239 1.00 87.62 88 TYR A O 1
ATOM 682 N N . THR A 1 89 ? 1.586 -3.211 8.138 1.00 87.06 89 THR A N 1
ATOM 683 C CA . THR A 1 89 ? 0.236 -3.674 8.507 1.00 87.06 89 THR A CA 1
ATOM 684 C C . THR A 1 89 ? 0.192 -5.147 8.928 1.00 87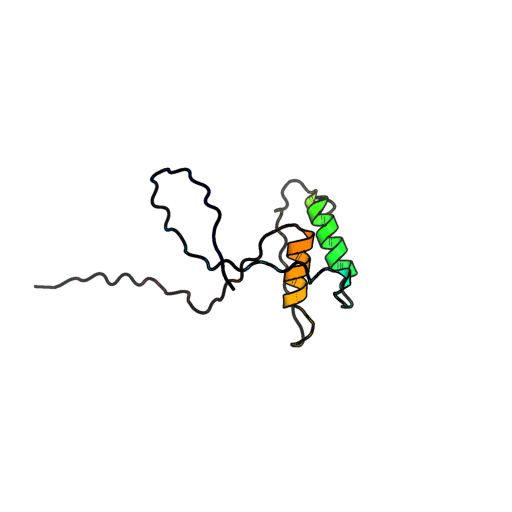.06 89 THR A C 1
ATOM 686 O O . THR A 1 89 ? -0.871 -5.634 9.307 1.00 87.06 89 THR A O 1
ATOM 689 N N . LYS A 1 90 ? 1.325 -5.868 8.859 1.00 86.56 90 LYS A N 1
ATOM 690 C CA . LYS A 1 90 ? 1.439 -7.322 9.082 1.00 86.56 90 LYS A CA 1
ATOM 691 C C . LYS A 1 90 ? 0.451 -8.137 8.233 1.00 86.56 90 LYS A C 1
ATOM 693 O O . LYS A 1 90 ? -0.168 -9.087 8.711 1.00 86.56 90 LYS A O 1
ATOM 698 N N . ARG A 1 91 ? 0.290 -7.762 6.960 1.00 86.50 91 ARG A N 1
ATOM 699 C CA . ARG A 1 91 ? -0.636 -8.394 6.002 1.00 86.50 91 ARG A CA 1
ATOM 700 C C . ARG A 1 91 ? 0.102 -9.073 4.853 1.00 86.50 91 ARG A C 1
ATOM 702 O O . ARG A 1 91 ? 1.233 -8.737 4.517 1.00 86.50 91 ARG A O 1
ATOM 709 N N . HIS A 1 92 ? -0.570 -10.024 4.209 1.00 86.38 92 HIS A N 1
ATOM 710 C CA . HIS A 1 92 ? -0.059 -10.692 3.013 1.00 86.38 92 HIS A CA 1
ATOM 711 C C . HIS A 1 92 ? -0.344 -9.870 1.747 1.00 86.38 92 HIS A C 1
ATOM 713 O O . HIS A 1 92 ? -1.443 -9.348 1.574 1.00 86.38 92 HIS A O 1
ATOM 719 N N . VAL A 1 93 ? 0.632 -9.797 0.835 1.00 86.38 93 VAL A N 1
ATOM 720 C CA . VAL A 1 93 ? 0.460 -9.188 -0.496 1.00 86.38 93 VAL A CA 1
ATOM 721 C C . VAL A 1 93 ? 0.058 -10.257 -1.496 1.00 86.38 93 VAL A C 1
ATOM 723 O O . VAL A 1 93 ? 0.748 -11.265 -1.643 1.00 86.38 93 VAL A O 1
ATOM 726 N N . LEU A 1 94 ? -1.019 -10.002 -2.234 1.00 87.50 94 LEU A N 1
ATOM 727 C CA . LEU A 1 94 ? -1.436 -10.819 -3.366 1.00 87.50 94 LEU A CA 1
ATOM 728 C C . LEU A 1 94 ? -1.186 -10.037 -4.653 1.00 87.50 94 LEU A C 1
ATOM 730 O O . LEU A 1 94 ? -1.810 -9.009 -4.902 1.00 87.50 94 LEU A O 1
ATOM 734 N N . THR A 1 95 ? -0.251 -10.508 -5.474 1.00 85.25 95 THR A N 1
ATOM 735 C CA . THR A 1 95 ? -0.006 -9.922 -6.794 1.00 85.25 95 THR A CA 1
ATOM 736 C C . THR A 1 95 ? -0.892 -10.614 -7.816 1.00 85.25 95 THR A C 1
ATOM 738 O O . THR A 1 95 ? -0.686 -11.784 -8.133 1.00 85.25 95 THR A O 1
ATOM 741 N N . ILE A 1 96 ? -1.869 -9.884 -8.347 1.00 85.44 96 ILE A N 1
ATOM 742 C CA . ILE A 1 96 ? -2.753 -10.377 -9.401 1.00 85.44 96 ILE A CA 1
ATOM 743 C C . ILE A 1 96 ? -2.226 -9.853 -10.735 1.00 85.44 96 ILE A C 1
ATOM 745 O O . ILE A 1 96 ? -2.193 -8.649 -10.973 1.00 85.44 96 ILE A O 1
ATOM 749 N N . SER A 1 97 ? -1.796 -10.762 -11.608 1.00 76.88 97 SER A N 1
ATOM 750 C CA . SER A 1 97 ? -1.521 -10.426 -13.004 1.00 76.88 97 SER A CA 1
ATOM 751 C C . SER A 1 97 ? -2.815 -10.564 -13.799 1.00 76.88 97 SER A C 1
ATOM 753 O O . SER A 1 97 ? -3.394 -11.648 -13.860 1.00 76.88 97 SER A O 1
ATOM 755 N N . SER A 1 98 ? -3.265 -9.484 -14.435 1.00 62.50 98 SER A N 1
ATOM 756 C CA . SER A 1 98 ? -4.460 -9.472 -15.290 1.00 62.50 98 SER A CA 1
ATOM 757 C C . SER A 1 98 ? -4.284 -10.225 -16.620 1.00 62.50 98 SER A C 1
ATOM 759 O O . SER A 1 98 ? -5.204 -10.265 -17.428 1.00 62.50 98 SER A O 1
ATOM 761 N N . ALA A 1 99 ? -3.142 -10.881 -16.854 1.00 62.31 99 ALA A N 1
ATOM 762 C CA . ALA A 1 99 ? -2.804 -11.525 -18.126 1.00 62.31 99 ALA A CA 1
ATOM 763 C C . ALA A 1 99 ? -3.625 -12.789 -18.466 1.00 62.31 99 ALA A C 1
ATOM 765 O O . ALA A 1 99 ? -3.449 -13.369 -19.537 1.00 62.31 99 ALA A O 1
ATOM 766 N N . ARG A 1 100 ? -4.497 -13.269 -17.570 1.00 51.59 100 ARG A N 1
ATOM 767 C CA . ARG A 1 100 ? -5.270 -14.500 -17.790 1.00 51.59 100 ARG A CA 1
ATOM 768 C C . ARG A 1 100 ? -6.631 -14.468 -17.092 1.00 51.59 100 ARG A C 1
ATOM 770 O O . ARG A 1 100 ? -6.952 -15.369 -16.322 1.00 51.59 100 ARG A O 1
ATOM 777 N N . SER A 1 101 ? -7.476 -13.486 -17.389 1.00 51.66 101 SER A N 1
ATOM 778 C CA . SER A 1 101 ? -8.919 -13.731 -17.29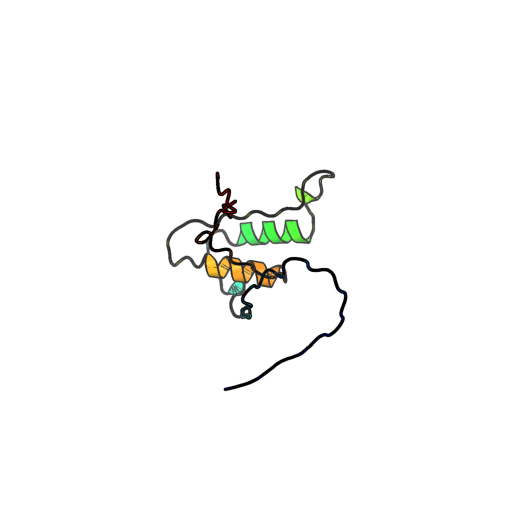3 1.00 51.66 101 SER A CA 1
ATOM 779 C C . SER A 1 101 ? -9.304 -14.599 -18.493 1.00 51.66 101 SER A C 1
ATOM 781 O O . SER A 1 101 ? -9.592 -14.106 -19.577 1.00 51.66 101 SER A O 1
ATOM 783 N N . ARG A 1 102 ? -9.218 -15.928 -18.355 1.00 49.50 102 ARG A N 1
ATOM 784 C CA . ARG A 1 102 ? -9.836 -16.816 -19.349 1.00 49.50 102 ARG A CA 1
ATOM 785 C C . ARG A 1 102 ? -11.347 -16.620 -19.221 1.00 49.50 102 ARG A C 1
ATOM 787 O O . ARG A 1 102 ? -11.869 -16.978 -18.165 1.00 49.50 102 ARG A O 1
ATOM 794 N N . PRO A 1 103 ? -12.065 -16.096 -20.230 1.00 46.09 103 PRO A N 1
ATOM 795 C CA . PRO A 1 103 ? -13.496 -16.313 -20.263 1.00 46.09 103 PRO A CA 1
ATOM 796 C C . PRO A 1 103 ? -13.681 -17.826 -20.374 1.00 46.09 103 PRO A C 1
ATOM 798 O O . PRO A 1 103 ? -13.216 -18.458 -21.323 1.00 46.09 103 PRO A O 1
ATOM 801 N N . THR A 1 104 ? -14.287 -18.437 -19.365 1.00 48.59 104 THR A N 1
ATOM 802 C CA . THR A 1 104 ? -14.789 -19.801 -19.475 1.00 48.59 104 THR A CA 1
ATOM 803 C C . THR A 1 104 ? -15.992 -19.755 -20.409 1.00 48.59 104 THR A C 1
ATOM 805 O O . THR A 1 104 ? -17.133 -19.694 -19.958 1.00 48.59 104 THR A O 1
ATOM 808 N N . SER A 1 105 ? -15.755 -19.729 -21.719 1.00 51.72 105 SER A N 1
ATOM 809 C CA . SER A 1 105 ? -16.761 -20.169 -22.675 1.00 51.72 105 SER A CA 1
ATOM 810 C C . SER A 1 105 ? -16.845 -21.686 -22.539 1.00 51.72 105 SER A C 1
ATOM 812 O O . SER A 1 105 ? -16.035 -22.436 -23.084 1.00 51.72 105 SER A O 1
ATOM 814 N N . SER A 1 106 ? -17.789 -22.152 -21.725 1.00 52.59 106 SER A N 1
ATOM 815 C CA . SER A 1 106 ? -18.210 -23.546 -21.741 1.00 52.59 106 SER A CA 1
ATOM 816 C C . SER A 1 106 ? -18.680 -23.872 -23.159 1.00 52.59 106 SER A C 1
ATOM 818 O O . SER A 1 106 ? -19.718 -23.412 -23.628 1.00 52.59 106 SER A O 1
ATOM 820 N N . CYS A 1 107 ? -17.861 -24.638 -23.873 1.00 51.16 107 CYS A N 1
ATOM 821 C CA . CYS A 1 107 ? -18.228 -25.267 -25.129 1.00 51.16 107 CYS A CA 1
ATOM 822 C C . CYS A 1 107 ? -19.341 -26.282 -24.828 1.00 51.16 107 CYS A C 1
ATOM 824 O O . CYS A 1 107 ? -19.073 -27.384 -24.354 1.00 51.16 107 CYS A O 1
ATOM 826 N N . SER A 1 108 ? -20.594 -25.873 -25.027 1.00 53.09 108 SER A N 1
ATOM 827 C CA . SER A 1 108 ? -21.751 -26.764 -25.010 1.00 53.09 108 SER A CA 1
ATOM 828 C C . SER A 1 108 ? -21.917 -27.351 -26.407 1.00 53.09 108 SER A C 1
ATOM 830 O O . SER A 1 108 ? -22.286 -26.667 -27.361 1.00 53.09 108 SER A O 1
ATOM 832 N N . THR A 1 109 ? -21.572 -28.624 -26.529 1.00 54.81 109 THR A N 1
ATOM 833 C CA . THR A 1 109 ? -21.784 -29.468 -27.701 1.00 54.81 109 THR A CA 1
ATOM 834 C C . THR A 1 109 ? -23.286 -29.688 -27.902 1.00 54.81 109 THR A C 1
ATOM 836 O O . THR A 1 109 ? -23.984 -30.097 -26.977 1.00 54.81 109 THR A O 1
ATOM 839 N N . ARG A 1 110 ? -23.790 -29.501 -29.126 1.00 43.78 110 ARG A N 1
ATOM 840 C CA . ARG A 1 110 ? -25.048 -30.120 -29.568 1.00 43.78 110 ARG A CA 1
ATOM 841 C C . ARG A 1 110 ? -24.819 -30.749 -30.943 1.00 43.78 110 ARG A C 1
ATOM 843 O O . ARG A 1 110 ? -24.636 -30.002 -31.900 1.00 43.78 110 ARG A O 1
ATOM 850 N N . PRO A 1 111 ? -24.797 -32.085 -31.070 1.00 58.47 111 PRO A N 1
ATOM 851 C CA . PRO A 1 111 ? -24.935 -32.718 -32.371 1.00 58.47 111 PRO A CA 1
ATOM 852 C C . PRO A 1 111 ? -26.411 -32.633 -32.785 1.00 58.47 111 PRO A C 1
ATOM 854 O O . PRO A 1 111 ? -27.290 -33.116 -32.070 1.00 58.47 111 PRO A O 1
ATOM 857 N N . SER A 1 112 ? -26.694 -31.964 -33.903 1.00 61.72 112 SER A N 1
ATOM 858 C CA . SER A 1 112 ? -27.976 -32.084 -34.599 1.00 61.72 112 SER A CA 1
ATOM 859 C C . SER A 1 112 ? -27.896 -33.294 -35.522 1.00 61.72 112 SER A C 1
ATOM 861 O O . SER A 1 112 ? -27.076 -33.312 -36.441 1.00 61.72 112 SER A O 1
ATOM 863 N N . THR A 1 113 ? -28.709 -34.295 -35.202 1.00 62.66 113 THR A N 1
ATOM 864 C CA . THR A 1 113 ? -29.083 -35.403 -36.087 1.00 62.66 113 THR A CA 1
ATOM 865 C C . THR A 1 113 ? -29.745 -34.872 -37.352 1.00 62.66 113 THR A C 1
ATOM 867 O O . THR A 1 113 ? -30.455 -33.845 -37.232 1.00 62.66 113 THR A O 1
#

Secondary structure (DSSP, 8-state):
---------------------------TT--STT---TTHHHHHHHHHHHHTT-GGGGSTT----------SSTTS-HHHHHHHHHHHTT-------GGG-------------

Foldseek 3Di:
DDDDDDDDDDDDDDCDPPPDDDDDDLDPPQALVPQDDDCSVVVVVVLVCLVVCDDPSVDVPDDSDDDDDDDDDPPNCPVSVVSNSCVVVVHDDDDDDPPDPDPPPPPDDDDDD

Radius of gyration: 21.15 Å; chains: 1; bounding box: 49×48×51 Å

InterPro domains:
  IPR003959 ATPase, AAA-type, core [PF00004] (68-101)
  IPR027417 P-loop containing nucleoside triphosphate hydrolase [G3DSA:3.40.50.300] (16-107)
  IPR027417 P-loop containing nucleoside triphosphate hydrolase [SSF52540] (30-98)
  IPR050747 Mitochondrial chaperone BCS1 subfamily [PTHR23070] (25-99)

Sequence (113 aa):
MVETATSSSCGDDNATPAVAYKRYALGEEKTFDNLFFEEKQQVLQLLGNFESRTGKFAIKGFPYNLDLLLHGPPGTGKTSLIKAIAQYTKRHVLTISSARSRPTSSCSTRPST

pLDDT: mean 73.5, std 17.71, range [32.12, 90.75]